Protein AF-A0AAW9EBY9-F1 (afdb_monomer)

Nearest PDB structures (foldseek):
  1kf6-assembly1_B  TM=1.009E+00  e=3.569E-10  Escherichia coli
  2b76-assembly2_N  TM=9.720E-01  e=1.190E-09  Escherichia coli
  8gs8-assembly1_B  TM=9.351E-01  e=1.194E-03  Homo sapiens
  2fbw-assembly2_O  TM=9.373E-01  e=1.502E-03  Gallus gallus
  2bs2-assembly1_B  TM=9.115E-01  e=4.464E-03  Wolinella succinogenes

Mean predicted aligned error: 1.79 Å

Sequence (79 aa):
QTPAQMAKYHQFSGCINCGLCYAACPQFGLNPEFIGPAAITLAHRYNEDSRDHGKKERMAQLNSQNGVWTCTFVGYCSE

Solvent-accessible surface area (backbone atoms only — not comparable to full-atom values): 4726 Å² total; per-residue (Å²): 137,52,73,76,47,46,62,69,19,51,78,49,63,70,71,80,80,80,55,60,35,50,78,48,28,65,55,36,73,76,34,77,75,36,63,46,61,66,54,51,40,48,52,48,26,46,60,45,29,86,86,56,84,59,49,75,73,52,44,64,56,45,71,31,74,40,23,59,73,52,61,83,76,83,58,55,54,75,109

InterPro domains:
  IPR004489 Succinate dehydrogenase/fumarate reductase iron-sulphur protein [TIGR00384] (1-79)
  IPR009051 Alpha-helical ferredoxin [G3DSA:1.10.1060.10] (1-79)
  IPR017896 4Fe-4S ferredoxin-type, iron-sulphur binding domain [PF13237] (9-79)
  IPR017896 4Fe-4S ferredoxin-type, iron-sulphur binding domain [PS51379] (6-35)
  IPR017900 4Fe-4S ferredoxin, iron-sulphur binding, conserved site [PS00198] (15-26)

Structure (mmCIF, N/CA/C/O backbone):
data_AF-A0AAW9EBY9-F1
#
_entry.id   AF-A0AAW9EBY9-F1
#
loop_
_atom_site.group_PDB
_atom_site.id
_atom_site.type_symbol
_atom_site.label_atom_id
_atom_site.label_alt_id
_atom_site.label_comp_id
_atom_site.label_asym_id
_atom_site.label_entity_id
_atom_site.label_seq_id
_atom_site.pdbx_PDB_ins_code
_atom_site.Cartn_x
_atom_site.Cartn_y
_atom_site.Cartn_z
_atom_site.occupancy
_atom_site.B_iso_or_equiv
_atom_site.auth_seq_id
_atom_site.auth_comp_id
_atom_site.auth_asym_id
_atom_site.auth_atom_id
_atom_site.pdbx_PDB_model_num
ATOM 1 N N . GLN A 1 1 ? 8.842 -2.179 -21.314 1.00 92.44 1 GLN A N 1
ATOM 2 C CA . GLN A 1 1 ? 8.798 -2.821 -19.983 1.00 92.44 1 GLN A CA 1
ATOM 3 C C . GLN A 1 1 ? 9.110 -4.304 -20.153 1.00 92.44 1 GLN A C 1
ATOM 5 O O . GLN A 1 1 ? 8.517 -4.912 -21.033 1.00 92.44 1 GLN A O 1
ATOM 10 N N . THR A 1 2 ? 10.047 -4.862 -19.382 1.00 98.38 2 THR A N 1
ATOM 11 C CA . THR A 1 2 ? 10.440 -6.286 -19.399 1.00 98.38 2 THR A CA 1
ATOM 12 C C . THR A 1 2 ? 9.649 -7.103 -18.362 1.00 98.38 2 THR A C 1
ATOM 14 O O . THR A 1 2 ? 9.099 -6.511 -17.428 1.00 98.38 2 THR A O 1
ATOM 17 N N . PRO A 1 3 ? 9.627 -8.450 -18.446 1.00 98.50 3 PRO A N 1
ATOM 18 C CA . PRO A 1 3 ? 9.010 -9.291 -17.414 1.00 98.50 3 PRO A CA 1
ATOM 19 C C . PRO A 1 3 ? 9.570 -9.031 -16.007 1.00 98.50 3 PRO A C 1
ATOM 21 O O . PRO A 1 3 ? 8.812 -8.880 -15.055 1.00 98.50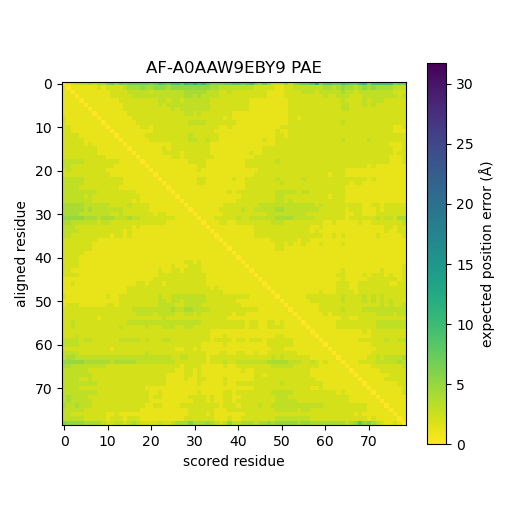 3 PRO A O 1
ATOM 24 N N . ALA A 1 4 ? 10.892 -8.868 -15.884 1.00 98.50 4 ALA A N 1
ATOM 25 C CA . ALA A 1 4 ? 11.542 -8.546 -14.612 1.00 98.50 4 ALA A CA 1
ATOM 26 C C . ALA A 1 4 ? 11.143 -7.160 -14.067 1.00 98.50 4 ALA A C 1
ATOM 28 O O . ALA A 1 4 ? 11.040 -6.979 -12.857 1.00 98.50 4 ALA A O 1
ATOM 29 N N . GLN A 1 5 ? 10.889 -6.179 -14.942 1.00 98.62 5 GLN A N 1
ATOM 30 C CA . GLN A 1 5 ? 10.373 -4.869 -14.528 1.00 98.62 5 GLN A CA 1
ATOM 31 C C . GLN A 1 5 ? 8.922 -4.954 -14.034 1.00 98.62 5 GLN A C 1
ATOM 33 O O . GLN A 1 5 ? 8.576 -4.272 -13.076 1.00 98.62 5 GLN A O 1
ATOM 38 N N . MET A 1 6 ? 8.082 -5.787 -14.658 1.00 98.62 6 MET A N 1
ATOM 39 C CA . MET A 1 6 ? 6.692 -5.990 -14.229 1.00 98.62 6 MET A CA 1
ATOM 40 C C . MET A 1 6 ? 6.599 -6.753 -12.901 1.00 98.62 6 MET A C 1
ATOM 42 O O . MET A 1 6 ? 5.785 -6.402 -12.048 1.00 98.62 6 MET A O 1
ATOM 46 N N . ALA A 1 7 ? 7.460 -7.756 -12.700 1.00 98.56 7 ALA A N 1
ATOM 47 C CA . ALA A 1 7 ? 7.475 -8.586 -11.495 1.00 98.56 7 ALA A CA 1
ATOM 48 C C . ALA A 1 7 ? 7.582 -7.771 -10.192 1.00 98.56 7 ALA A C 1
ATOM 50 O O . ALA A 1 7 ? 7.036 -8.187 -9.176 1.00 98.56 7 ALA A O 1
ATOM 51 N N . LYS A 1 8 ? 8.210 -6.586 -10.231 1.00 98.62 8 LYS A N 1
ATOM 52 C CA . LYS A 1 8 ? 8.353 -5.687 -9.074 1.00 98.62 8 LYS A CA 1
ATOM 53 C C . LYS A 1 8 ? 7.031 -5.216 -8.467 1.00 98.62 8 LYS A C 1
ATOM 55 O O . LYS A 1 8 ? 6.977 -4.977 -7.268 1.00 98.62 8 LYS A O 1
ATOM 60 N N . TYR A 1 9 ? 5.981 -5.064 -9.274 1.00 98.75 9 TYR A N 1
ATOM 61 C CA . TYR A 1 9 ? 4.696 -4.529 -8.810 1.00 98.75 9 TYR A CA 1
ATOM 62 C C . TYR A 1 9 ? 3.500 -5.431 -9.116 1.00 98.75 9 TYR A C 1
ATOM 64 O O . TYR A 1 9 ? 2.390 -5.134 -8.674 1.00 98.75 9 TYR A O 1
ATOM 72 N N . HIS A 1 10 ? 3.698 -6.509 -9.883 1.00 98.75 10 HIS A N 1
ATOM 73 C CA . HIS A 1 10 ? 2.620 -7.343 -10.413 1.00 98.75 10 HIS A CA 1
ATOM 74 C C . HIS A 1 10 ? 1.649 -7.816 -9.323 1.00 98.75 10 HIS A C 1
ATOM 76 O O . HIS A 1 10 ? 0.445 -7.597 -9.446 1.00 98.75 10 HIS A O 1
ATOM 82 N N . GLN A 1 11 ? 2.163 -8.370 -8.221 1.00 98.75 11 GLN A N 1
ATOM 83 C CA . GLN A 1 11 ? 1.339 -8.821 -7.093 1.00 98.75 11 GLN A CA 1
ATOM 84 C C . GLN A 1 11 ? 0.478 -7.683 -6.519 1.00 98.75 11 GLN A C 1
ATOM 86 O O . GLN A 1 11 ? -0.712 -7.859 -6.273 1.00 98.75 11 GLN A O 1
ATOM 91 N N . PHE A 1 12 ? 1.055 -6.490 -6.375 1.00 98.69 12 PHE A N 1
ATOM 92 C CA . PHE A 1 12 ? 0.386 -5.312 -5.816 1.00 98.69 12 PHE A CA 1
ATOM 93 C C . PHE A 1 12 ? -0.632 -4.668 -6.770 1.00 98.69 12 PHE A C 1
ATOM 95 O O . PHE A 1 12 ? -1.386 -3.786 -6.364 1.00 98.69 12 PHE A O 1
ATOM 102 N N . SER A 1 13 ? -0.677 -5.097 -8.035 1.00 98.62 13 SER A N 1
ATOM 103 C CA . SER A 1 13 ? -1.660 -4.627 -9.019 1.00 98.62 13 SER A CA 1
ATOM 104 C C . SER A 1 13 ? -2.985 -5.391 -8.999 1.00 98.62 13 SER A C 1
ATOM 106 O O . SER A 1 13 ? -3.949 -4.924 -9.597 1.00 98.62 13 SER A O 1
ATOM 108 N N . GLY A 1 14 ? -3.054 -6.524 -8.291 1.00 98.69 14 GLY A N 1
ATOM 109 C CA . GLY A 1 14 ? -4.238 -7.388 -8.228 1.00 98.69 14 GLY A CA 1
ATOM 110 C C . GLY A 1 14 ? -5.302 -6.969 -7.209 1.00 98.69 14 GLY A C 1
ATOM 111 O O . GLY A 1 14 ? -6.233 -7.731 -6.964 1.00 98.69 14 GLY A O 1
ATOM 112 N N . CYS A 1 15 ? -5.173 -5.796 -6.579 1.00 98.69 15 CYS A N 1
ATOM 113 C CA . CYS A 1 15 ? -6.181 -5.300 -5.645 1.00 98.69 15 CYS A CA 1
ATOM 114 C C . CYS A 1 15 ? -7.513 -5.057 -6.373 1.00 98.69 15 CYS A C 1
ATOM 116 O O . CYS A 1 15 ? -7.564 -4.316 -7.352 1.00 98.69 15 CYS A O 1
ATOM 118 N N . ILE A 1 16 ? -8.596 -5.649 -5.864 1.00 98.75 16 ILE A N 1
ATOM 119 C CA . ILE A 1 16 ? -9.960 -5.496 -6.405 1.00 98.75 16 ILE A CA 1
ATOM 120 C C . ILE A 1 16 ? -10.800 -4.464 -5.637 1.00 98.75 16 ILE A C 1
ATOM 122 O O . ILE A 1 16 ? -12.015 -4.407 -5.799 1.00 98.75 16 ILE A O 1
ATOM 126 N N . ASN A 1 17 ? -10.169 -3.679 -4.761 1.00 98.62 17 ASN A N 1
ATOM 127 C CA . ASN A 1 17 ? -10.803 -2.644 -3.940 1.00 98.62 17 ASN A CA 1
ATOM 128 C C . ASN A 1 17 ? -11.966 -3.143 -3.054 1.00 98.62 17 ASN A C 1
ATOM 130 O O . ASN A 1 17 ? -12.903 -2.400 -2.784 1.00 98.62 17 ASN A O 1
ATOM 134 N N . CYS A 1 18 ? -11.904 -4.383 -2.558 1.00 98.75 18 CYS A N 1
ATOM 135 C CA . CYS A 1 18 ? -12.963 -4.953 -1.714 1.00 98.75 18 CYS A CA 1
ATOM 136 C C . CYS A 1 18 ? -13.065 -4.325 -0.312 1.00 98.75 18 CYS A C 1
ATOM 138 O O . CYS A 1 18 ? -14.072 -4.498 0.364 1.00 98.75 18 CYS A O 1
ATOM 140 N N . GLY A 1 19 ? -12.020 -3.636 0.157 1.00 98.50 19 GLY A N 1
ATOM 141 C CA . GLY A 1 19 ? -12.010 -2.955 1.454 1.00 98.50 19 GLY A CA 1
ATOM 142 C C . GLY A 1 19 ? -11.773 -3.849 2.680 1.00 98.50 19 GLY A C 1
ATOM 143 O O . GLY A 1 19 ? -11.605 -3.319 3.774 1.00 98.50 19 GLY A O 1
ATOM 144 N N . LEU A 1 20 ? -11.679 -5.176 2.534 1.00 98.81 20 LEU A N 1
ATOM 145 C CA . LEU A 1 20 ? -11.494 -6.101 3.668 1.00 98.81 20 LEU A CA 1
ATOM 146 C C . LEU A 1 20 ? -10.251 -5.782 4.509 1.00 98.81 20 LEU A C 1
ATOM 148 O O . LEU A 1 20 ? -10.291 -5.838 5.733 1.00 98.81 20 LEU A O 1
ATOM 152 N N . CYS A 1 21 ? -9.171 -5.345 3.864 1.00 98.81 21 CYS A N 1
ATOM 153 C CA . CYS A 1 21 ? -7.946 -4.924 4.536 1.00 98.81 21 CYS A CA 1
ATOM 154 C C . CYS A 1 21 ? -8.139 -3.719 5.479 1.00 98.81 21 CYS A C 1
ATOM 156 O O . CYS A 1 21 ? -7.398 -3.590 6.450 1.00 98.81 21 CYS A O 1
ATOM 158 N N . TYR A 1 22 ? -9.119 -2.843 5.217 1.00 98.69 22 TYR A N 1
ATOM 159 C CA . TYR A 1 22 ? -9.469 -1.738 6.117 1.00 98.69 22 TYR A CA 1
ATOM 160 C C . TYR A 1 22 ? -10.210 -2.251 7.350 1.00 98.69 22 TYR A C 1
ATOM 162 O O . TYR A 1 22 ? -9.863 -1.869 8.461 1.00 98.69 22 TYR A O 1
ATOM 170 N N . ALA A 1 23 ? -11.173 -3.159 7.159 1.00 98.62 23 ALA A N 1
ATOM 171 C CA . ALA A 1 23 ? -11.892 -3.800 8.261 1.00 98.62 23 ALA A CA 1
ATOM 172 C C . ALA A 1 23 ? -10.962 -4.651 9.148 1.00 98.62 23 ALA A C 1
ATOM 174 O O . ALA A 1 23 ? -11.157 -4.731 10.356 1.00 98.62 23 ALA A O 1
ATOM 175 N N . ALA A 1 24 ? -9.934 -5.257 8.551 1.00 98.69 24 ALA A N 1
ATOM 176 C CA . ALA A 1 24 ? -8.927 -6.058 9.239 1.00 98.69 24 ALA A CA 1
ATOM 177 C C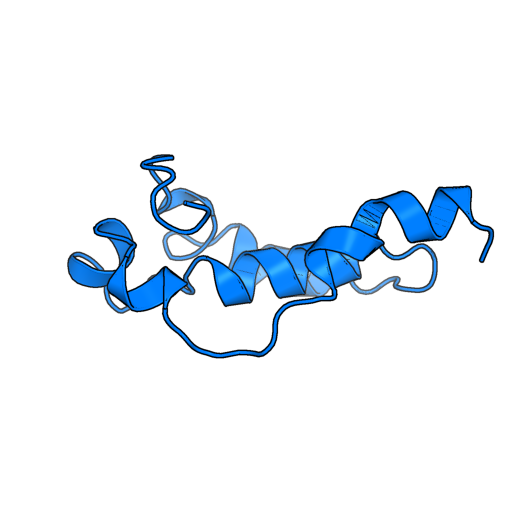 . ALA A 1 24 ? -7.897 -5.223 10.029 1.00 98.69 24 ALA A C 1
ATOM 179 O O . ALA A 1 24 ? -7.329 -5.700 11.010 1.00 98.69 24 ALA A O 1
ATOM 180 N N . CYS A 1 25 ? -7.596 -3.991 9.608 1.00 98.81 25 CYS A N 1
ATOM 181 C CA . CYS A 1 25 ? -6.496 -3.219 10.181 1.00 98.81 25 CYS A CA 1
ATOM 182 C C . CYS A 1 25 ? -6.919 -2.471 11.462 1.00 98.81 25 CYS A C 1
ATOM 184 O O . CYS A 1 25 ? -7.672 -1.498 11.372 1.00 98.81 25 CYS A O 1
ATOM 186 N N . PRO A 1 26 ? -6.372 -2.801 12.651 1.00 98.62 26 PRO A N 1
ATOM 187 C CA . PRO A 1 26 ? -6.740 -2.093 13.877 1.00 98.62 26 PRO A CA 1
ATOM 188 C C . PRO A 1 26 ? -6.266 -0.634 13.880 1.00 98.62 26 PRO A C 1
ATOM 190 O O . PRO A 1 26 ? -6.923 0.213 14.472 1.00 98.62 26 PRO A O 1
ATOM 193 N N . GLN A 1 27 ? -5.170 -0.309 13.183 1.00 98.69 27 GLN A N 1
ATOM 194 C CA . GLN A 1 27 ? -4.687 1.073 13.079 1.00 98.69 27 GLN A CA 1
ATOM 195 C C . GLN A 1 27 ? -5.663 1.966 12.308 1.00 98.69 27 GLN A C 1
ATOM 197 O O . GLN A 1 27 ? -5.834 3.127 12.661 1.00 98.69 27 GLN A O 1
ATOM 202 N N . PHE A 1 28 ? -6.355 1.413 11.308 1.00 98.50 28 PHE A N 1
ATOM 203 C CA . PHE A 1 28 ? -7.424 2.129 10.615 1.00 98.50 28 PHE A CA 1
ATOM 204 C C . PHE A 1 28 ? -8.657 2.311 11.511 1.00 98.50 28 PHE A C 1
ATOM 206 O O . PHE A 1 28 ? -9.260 3.379 11.519 1.00 98.50 28 PHE A O 1
ATOM 213 N N . GLY A 1 29 ? -8.994 1.303 12.325 1.00 97.88 29 GLY A N 1
ATOM 214 C CA . GLY A 1 29 ? -10.065 1.417 13.320 1.00 97.88 29 GLY A CA 1
ATOM 215 C C . GLY A 1 29 ? -9.793 2.466 14.409 1.00 97.88 29 GLY A C 1
ATOM 216 O O . GLY A 1 29 ? -10.726 3.119 14.868 1.00 97.88 29 GLY A O 1
ATOM 217 N N . LEU A 1 30 ? -8.528 2.648 14.808 1.00 98.31 30 LEU A N 1
ATOM 218 C CA . LEU A 1 30 ? -8.111 3.641 15.810 1.00 98.31 30 LEU A CA 1
ATOM 219 C C . LEU A 1 30 ? -7.931 5.050 15.232 1.00 98.31 30 LEU A C 1
ATOM 221 O O . LEU A 1 30 ? -8.174 6.032 15.932 1.00 98.31 30 LEU A O 1
ATOM 225 N N . ASN A 1 31 ? -7.495 5.157 13.977 1.00 98.25 31 ASN A N 1
ATOM 226 C CA . ASN A 1 31 ? -7.279 6.422 13.285 1.00 98.25 31 ASN A CA 1
ATOM 227 C C . ASN A 1 31 ? -7.943 6.389 11.895 1.00 98.25 31 ASN A C 1
ATOM 229 O O . ASN A 1 31 ? -7.299 5.968 10.932 1.00 98.25 31 ASN A O 1
ATOM 233 N N . PRO A 1 32 ? -9.193 6.874 11.758 1.00 96.75 32 PRO A N 1
ATOM 234 C CA . PRO A 1 32 ? -9.896 6.914 10.473 1.00 96.75 32 PRO A CA 1
ATOM 235 C C . PRO A 1 32 ? -9.236 7.803 9.408 1.00 96.75 32 PRO A C 1
ATOM 237 O O . PRO A 1 32 ? -9.544 7.657 8.228 1.00 96.75 32 PRO A O 1
ATOM 240 N N . GLU A 1 33 ? -8.323 8.702 9.796 1.00 98.25 33 GLU A N 1
ATOM 241 C CA . GLU A 1 33 ? -7.563 9.527 8.849 1.00 98.25 33 GLU A CA 1
ATOM 242 C C . GLU A 1 33 ? -6.405 8.757 8.195 1.00 98.25 33 GLU A C 1
ATOM 244 O O . GLU A 1 33 ? -5.856 9.214 7.192 1.00 98.25 33 GLU A O 1
ATOM 249 N N . PHE A 1 34 ? -6.018 7.591 8.733 1.00 98.75 34 PHE A N 1
ATOM 250 C CA . PHE A 1 34 ? -5.024 6.716 8.115 1.00 98.75 34 PHE A CA 1
ATOM 251 C C . PHE A 1 34 ? -5.466 6.324 6.701 1.00 98.75 34 PHE A C 1
ATOM 253 O O . PHE A 1 34 ? -6.507 5.697 6.519 1.00 98.75 34 PHE A O 1
ATOM 260 N N . ILE A 1 35 ? -4.637 6.601 5.690 1.00 98.62 35 ILE A N 1
ATOM 261 C CA . ILE A 1 35 ? -4.984 6.316 4.284 1.00 98.62 35 ILE A CA 1
ATOM 262 C C . ILE A 1 35 ? -5.221 4.819 4.013 1.00 98.62 35 ILE A C 1
ATOM 264 O O . ILE A 1 35 ? -5.923 4.448 3.067 1.00 98.62 35 ILE A O 1
ATOM 268 N N . GLY A 1 36 ? -4.662 3.953 4.860 1.00 98.69 36 GLY 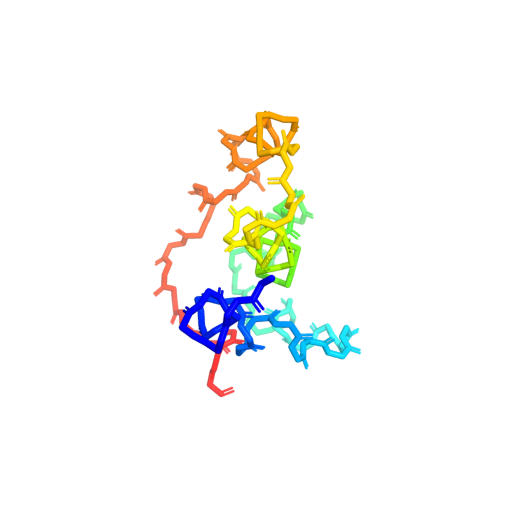A N 1
ATOM 269 C CA . GLY A 1 36 ? -4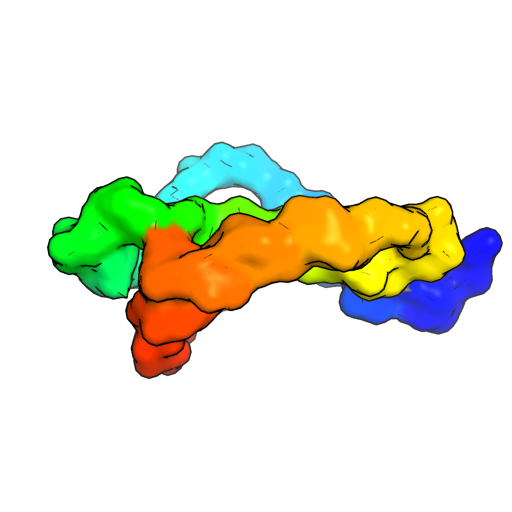.966 2.533 4.896 1.00 98.69 36 GLY A CA 1
ATOM 270 C C . GLY A 1 36 ? -4.127 1.653 3.965 1.00 98.69 36 GLY A C 1
ATOM 271 O O . GLY A 1 36 ? -3.410 2.137 3.081 1.00 98.69 36 GLY A O 1
ATOM 272 N N . PRO A 1 37 ? -4.215 0.325 4.159 1.00 98.81 37 PRO A N 1
ATOM 273 C CA . PRO A 1 37 ? -3.365 -0.642 3.470 1.00 98.81 37 PRO A CA 1
ATOM 274 C C . PRO A 1 37 ? -3.553 -0.631 1.948 1.00 98.81 37 PRO A C 1
ATOM 276 O O . PRO A 1 37 ? -2.563 -0.544 1.226 1.00 98.81 37 PRO A O 1
ATOM 279 N N . ALA A 1 38 ? -4.792 -0.643 1.435 1.00 98.81 38 ALA A N 1
ATOM 280 C CA . ALA A 1 38 ? -5.005 -0.711 -0.015 1.00 98.81 38 ALA A CA 1
ATOM 281 C C . ALA A 1 38 ? -4.490 0.537 -0.747 1.00 98.81 38 ALA A C 1
ATOM 283 O O . ALA A 1 38 ? -3.888 0.411 -1.814 1.00 98.81 38 ALA A O 1
ATOM 284 N N . ALA A 1 39 ? -4.692 1.731 -0.177 1.00 98.75 39 ALA A N 1
ATOM 285 C CA . ALA A 1 39 ? -4.197 2.976 -0.762 1.00 98.75 39 ALA A CA 1
ATOM 286 C C . ALA A 1 39 ? -2.662 2.989 -0.840 1.00 98.75 39 ALA A C 1
ATOM 288 O O . ALA A 1 39 ? -2.098 3.343 -1.879 1.00 98.75 39 ALA A O 1
ATOM 289 N N . ILE A 1 40 ? -1.983 2.539 0.222 1.00 98.88 40 ILE A N 1
ATOM 290 C CA . ILE A 1 40 ? -0.519 2.419 0.249 1.00 98.88 40 ILE A CA 1
ATOM 291 C C . ILE A 1 40 ? -0.037 1.397 -0.785 1.00 98.88 40 ILE A C 1
ATOM 293 O O . ILE A 1 40 ? 0.878 1.703 -1.551 1.00 98.88 40 ILE A O 1
ATOM 297 N N . THR A 1 41 ? -0.666 0.220 -0.864 1.00 98.88 41 THR A N 1
ATOM 298 C CA . THR A 1 41 ? -0.328 -0.812 -1.858 1.00 98.88 41 THR A CA 1
ATOM 299 C C . THR A 1 41 ? -0.493 -0.293 -3.284 1.00 98.88 41 THR A C 1
ATOM 301 O O . THR A 1 41 ? 0.394 -0.492 -4.115 1.00 98.88 41 THR A O 1
ATOM 304 N N . LEU A 1 42 ? -1.579 0.427 -3.574 1.00 98.88 42 LEU A N 1
ATOM 305 C CA . LEU A 1 42 ? -1.821 0.980 -4.904 1.00 98.88 42 LEU A CA 1
ATOM 306 C C . LEU A 1 42 ? -0.814 2.086 -5.256 1.00 98.88 42 LEU A C 1
ATOM 308 O O . LEU A 1 42 ? -0.308 2.123 -6.378 1.00 98.88 42 LEU A O 1
ATOM 312 N N . ALA A 1 43 ? -0.454 2.951 -4.303 1.00 98.88 43 ALA A N 1
ATOM 313 C CA . ALA A 1 43 ? 0.606 3.941 -4.498 1.00 98.88 43 ALA A CA 1
ATOM 314 C C . ALA A 1 43 ? 1.970 3.270 -4.741 1.00 98.88 43 ALA A C 1
ATOM 316 O O . ALA A 1 43 ? 2.700 3.659 -5.657 1.00 98.88 43 ALA A O 1
ATOM 317 N N . HIS A 1 44 ? 2.293 2.228 -3.970 1.00 98.88 44 HIS A N 1
ATOM 318 C CA . HIS A 1 44 ? 3.517 1.446 -4.134 1.00 98.88 44 HIS A CA 1
ATOM 319 C C . HIS A 1 44 ? 3.572 0.754 -5.503 1.00 98.88 44 HIS A C 1
ATOM 321 O O . HIS A 1 44 ? 4.591 0.834 -6.188 1.00 98.88 44 HIS A O 1
ATOM 327 N N . ARG A 1 4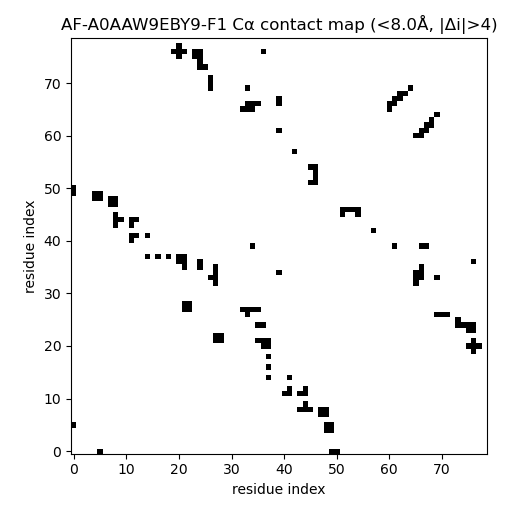5 ? 2.448 0.191 -5.966 1.00 98.88 45 ARG A N 1
ATOM 328 C CA . ARG A 1 45 ? 2.320 -0.412 -7.300 1.00 98.88 45 ARG A CA 1
ATOM 329 C C . ARG A 1 45 ? 2.716 0.543 -8.423 1.00 98.88 45 ARG A C 1
ATOM 331 O O . ARG A 1 45 ? 3.268 0.094 -9.424 1.00 98.88 45 ARG A O 1
ATOM 338 N N . TYR A 1 46 ? 2.393 1.831 -8.309 1.00 98.88 46 TYR A N 1
ATOM 339 C CA . TYR A 1 46 ? 2.820 2.822 -9.300 1.00 98.88 46 TYR A CA 1
ATOM 340 C C . TYR A 1 46 ? 4.272 3.246 -9.094 1.00 98.88 46 TYR A C 1
ATOM 342 O O . TYR A 1 46 ? 4.997 3.374 -10.070 1.00 98.88 46 TYR A O 1
ATOM 350 N N . ASN A 1 47 ? 4.720 3.406 -7.848 1.00 98.81 47 ASN A N 1
ATOM 351 C CA . ASN A 1 47 ? 6.103 3.785 -7.551 1.00 98.81 47 ASN A CA 1
ATOM 352 C C . ASN A 1 47 ? 7.140 2.762 -8.049 1.00 98.81 47 ASN A C 1
ATOM 354 O O . ASN A 1 47 ? 8.264 3.155 -8.356 1.00 98.81 47 ASN A O 1
ATOM 358 N N . GLU A 1 48 ? 6.775 1.480 -8.112 1.00 98.81 48 GLU A N 1
ATOM 359 C CA . GLU A 1 48 ? 7.626 0.394 -8.618 1.00 98.81 48 GLU A CA 1
ATOM 360 C C . GLU A 1 48 ? 7.433 0.106 -10.121 1.00 98.81 48 GLU A C 1
ATOM 362 O O . GLU A 1 48 ? 8.150 -0.713 -10.704 1.00 98.81 48 GLU A O 1
ATOM 367 N N . ASP A 1 49 ? 6.485 0.775 -10.786 1.00 98.88 49 ASP A N 1
ATOM 368 C CA . ASP A 1 49 ? 6.278 0.620 -12.224 1.00 98.88 49 ASP A CA 1
ATOM 369 C C . ASP A 1 49 ? 7.322 1.416 -13.006 1.00 98.88 49 ASP A C 1
ATOM 371 O O . ASP A 1 49 ? 7.336 2.642 -12.978 1.00 98.88 49 ASP A O 1
ATOM 375 N N . SER A 1 50 ? 8.152 0.728 -13.794 1.00 98.56 50 SER A N 1
ATOM 376 C CA . SER A 1 50 ? 9.212 1.345 -14.609 1.00 98.56 50 SER A CA 1
ATOM 377 C C . SER A 1 50 ? 8.729 2.393 -15.625 1.00 98.56 50 SER A C 1
ATOM 379 O O . SER A 1 50 ? 9.552 3.014 -16.291 1.00 98.56 50 SER A O 1
ATOM 381 N N . ARG A 1 51 ? 7.416 2.500 -15.850 1.00 98.69 51 ARG A N 1
ATOM 382 C CA . ARG A 1 51 ? 6.794 3.475 -16.758 1.00 98.69 51 ARG A CA 1
ATOM 383 C C . ARG A 1 51 ? 6.407 4.774 -16.048 1.00 98.69 51 ARG A C 1
ATOM 385 O O . ARG A 1 51 ? 6.224 5.792 -16.713 1.00 98.69 51 ARG A O 1
ATOM 392 N N . ASP A 1 52 ? 6.236 4.727 -14.729 1.00 98.75 52 ASP A N 1
ATOM 393 C CA . ASP A 1 52 ? 5.787 5.854 -13.922 1.00 98.75 52 ASP A CA 1
ATOM 394 C C . ASP A 1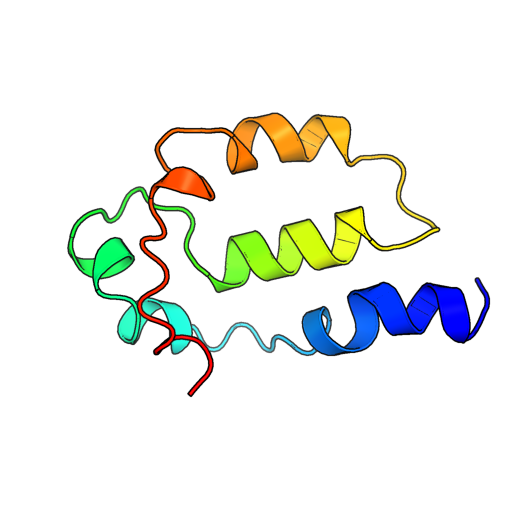 52 ? 6.971 6.722 -13.481 1.00 98.75 52 ASP A C 1
ATOM 396 O O . ASP A 1 52 ? 8.018 6.229 -13.069 1.00 98.75 52 ASP A O 1
ATOM 400 N N . HIS A 1 53 ? 6.782 8.039 -13.553 1.00 98.50 53 HIS A N 1
ATOM 401 C CA . HIS A 1 53 ? 7.773 9.035 -13.134 1.00 98.50 53 HIS A CA 1
ATOM 402 C C . HIS A 1 53 ? 7.204 9.997 -12.072 1.00 98.50 53 HIS A C 1
ATOM 404 O O . HIS A 1 53 ? 7.805 11.027 -11.774 1.00 98.50 53 HIS A O 1
ATOM 410 N N . GLY A 1 54 ? 6.050 9.663 -11.484 1.00 98.62 54 GLY A N 1
ATOM 411 C CA . GLY A 1 54 ? 5.288 10.490 -10.544 1.00 98.62 54 GLY A CA 1
ATOM 412 C C . GLY A 1 54 ? 5.540 10.165 -9.071 1.00 98.62 54 GLY A C 1
ATOM 413 O O . GLY A 1 54 ? 4.787 10.610 -8.207 1.00 98.62 54 GLY A O 1
ATOM 414 N N . LYS A 1 55 ? 6.582 9.383 -8.750 1.00 98.75 55 LYS A N 1
ATOM 415 C CA . LYS A 1 55 ? 6.884 8.954 -7.371 1.00 98.75 55 LYS A CA 1
ATOM 416 C C . LYS A 1 55 ? 6.920 10.123 -6.385 1.00 98.75 55 LYS A C 1
ATOM 418 O O . LYS A 1 55 ? 6.332 10.025 -5.313 1.00 98.75 55 LYS A O 1
ATOM 423 N N . LYS A 1 56 ? 7.574 11.230 -6.758 1.00 98.50 56 LYS A N 1
ATOM 424 C CA . LYS A 1 56 ? 7.726 12.423 -5.906 1.00 98.50 56 LYS A CA 1
ATOM 425 C C . LYS A 1 56 ? 6.377 12.994 -5.461 1.00 98.50 56 LYS A C 1
ATOM 427 O O . LYS A 1 56 ? 6.233 13.323 -4.289 1.00 98.50 56 LYS A O 1
ATOM 432 N N . GLU A 1 57 ? 5.386 12.994 -6.349 1.00 98.38 57 GLU A N 1
ATOM 433 C CA . GLU A 1 57 ? 4.044 13.515 -6.068 1.00 98.38 57 GLU A CA 1
ATOM 434 C C . GLU A 1 57 ? 3.294 12.663 -5.035 1.00 98.38 57 GLU A C 1
ATOM 436 O O . GLU A 1 57 ? 2.550 13.177 -4.203 1.00 98.38 57 GLU A O 1
ATOM 441 N N . ARG A 1 58 ? 3.526 11.343 -5.030 1.00 98.69 58 ARG A N 1
ATOM 442 C CA . ARG A 1 58 ? 2.883 10.420 -4.076 1.00 98.69 58 ARG A CA 1
ATOM 443 C C . ARG A 1 58 ? 3.527 10.454 -2.693 1.00 98.69 58 ARG A C 1
ATOM 445 O O . ARG A 1 58 ? 2.858 10.166 -1.700 1.00 98.69 58 ARG A O 1
ATOM 452 N N . MET A 1 59 ? 4.814 10.802 -2.611 1.00 98.56 59 MET A N 1
ATOM 453 C CA . MET A 1 59 ? 5.558 10.755 -1.350 1.00 98.56 59 MET A CA 1
ATOM 454 C C . MET A 1 59 ? 5.001 1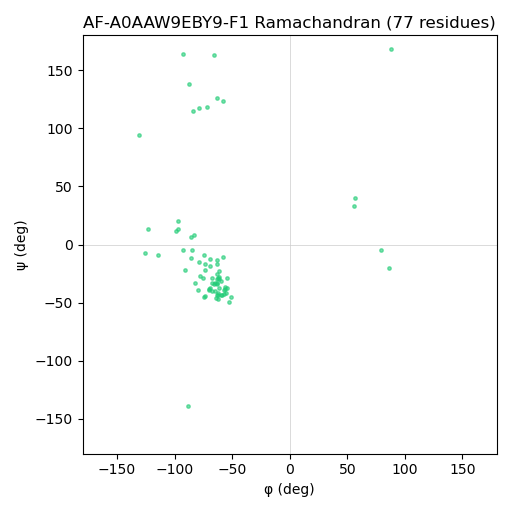1.704 -0.287 1.00 98.56 59 MET A C 1
ATOM 456 O O . MET A 1 59 ? 5.109 11.381 0.889 1.00 98.56 59 MET A O 1
ATOM 460 N N . ALA A 1 60 ? 4.377 12.825 -0.666 1.00 98.25 60 ALA A N 1
ATOM 461 C CA . ALA A 1 60 ? 3.771 13.748 0.297 1.00 98.25 60 ALA A CA 1
ATOM 462 C C . ALA A 1 60 ? 2.696 13.062 1.162 1.00 98.25 60 ALA A C 1
ATOM 464 O O . ALA A 1 60 ? 2.687 13.220 2.380 1.00 98.25 60 ALA A O 1
ATOM 465 N N . GLN A 1 61 ? 1.841 12.241 0.546 1.00 98.50 61 GLN A N 1
ATOM 466 C CA . GLN A 1 61 ? 0.804 11.487 1.256 1.00 98.50 61 GLN A CA 1
ATOM 467 C C . GLN A 1 61 ? 1.397 10.307 2.029 1.00 98.50 61 GLN A C 1
ATOM 469 O O . GLN A 1 61 ? 1.094 10.121 3.208 1.00 98.50 61 GLN A O 1
ATOM 474 N N . LEU A 1 62 ? 2.294 9.545 1.392 1.00 98.69 62 LEU A N 1
ATOM 475 C CA . LEU A 1 62 ? 2.930 8.379 2.012 1.00 98.69 62 LEU A CA 1
ATOM 476 C C . LEU A 1 62 ? 3.757 8.749 3.249 1.00 98.69 62 LEU A C 1
ATOM 478 O O . LEU A 1 62 ? 3.737 8.001 4.220 1.00 98.69 62 LEU A O 1
ATOM 482 N N . ASN A 1 63 ? 4.440 9.896 3.233 1.00 98.56 63 ASN A N 1
ATOM 483 C CA . ASN A 1 63 ? 5.273 10.366 4.342 1.00 98.56 63 ASN A CA 1
ATOM 484 C C . ASN A 1 63 ? 4.491 11.125 5.423 1.00 98.56 63 ASN A C 1
ATOM 486 O O . ASN A 1 63 ? 5.089 11.513 6.425 1.00 98.56 63 ASN A O 1
ATOM 490 N N . SER A 1 64 ? 3.193 11.375 5.231 1.00 98.06 64 SER A N 1
ATOM 491 C CA . SER A 1 64 ? 2.373 12.042 6.243 1.00 98.06 64 SER A CA 1
ATOM 492 C C . SER A 1 64 ? 2.230 11.177 7.503 1.00 98.06 64 SER A C 1
ATOM 494 O O . SER A 1 64 ? 2.450 9.963 7.466 1.00 98.06 64 SER A O 1
ATOM 496 N N . GLN A 1 65 ? 1.815 11.782 8.621 1.00 96.12 65 GLN A N 1
ATOM 497 C CA . GLN A 1 65 ? 1.519 11.040 9.854 1.00 96.12 65 GLN A CA 1
ATOM 498 C C . GLN A 1 65 ? 0.463 9.951 9.610 1.00 96.12 65 GLN A C 1
ATOM 500 O O . GLN A 1 65 ? 0.593 8.836 10.106 1.00 96.12 65 GLN A O 1
ATOM 505 N N . ASN A 1 66 ? -0.525 10.263 8.769 1.00 98.31 66 ASN A N 1
ATOM 506 C CA . ASN A 1 66 ? -1.601 9.373 8.344 1.00 98.31 66 ASN A CA 1
ATOM 507 C C . ASN A 1 66 ? -1.224 8.494 7.135 1.00 98.31 66 ASN A C 1
ATOM 509 O O . ASN A 1 66 ? -2.076 7.810 6.571 1.00 98.31 66 ASN A O 1
ATOM 513 N N . GLY A 1 67 ? 0.041 8.532 6.713 1.00 98.31 67 GLY A N 1
ATOM 514 C CA . GLY A 1 67 ? 0.606 7.717 5.648 1.00 98.31 67 GLY A CA 1
ATOM 515 C C . GLY A 1 67 ? 1.126 6.384 6.179 1.00 98.31 67 GLY A C 1
ATOM 516 O O . GLY A 1 67 ? 0.517 5.748 7.039 1.00 98.31 67 GLY A O 1
ATO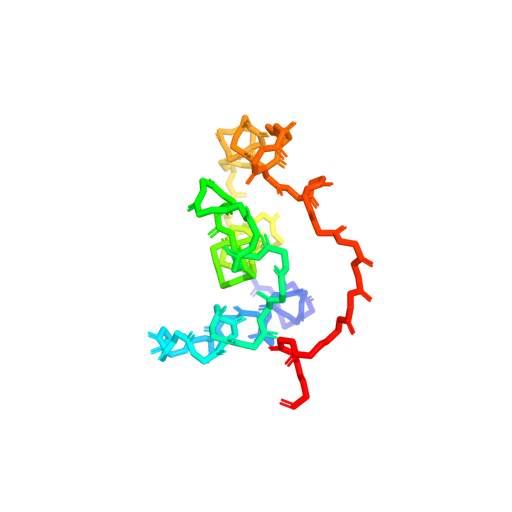M 517 N N . VAL A 1 68 ? 2.286 5.948 5.685 1.00 98.50 68 VAL A N 1
ATOM 518 C CA . VAL A 1 68 ? 2.857 4.635 6.039 1.00 98.50 68 VAL A CA 1
ATOM 519 C C . VAL A 1 68 ? 3.208 4.513 7.525 1.00 98.50 68 VAL A C 1
ATOM 521 O O . VAL A 1 68 ? 3.197 3.409 8.060 1.00 98.50 68 VAL A O 1
ATOM 524 N N . TRP A 1 69 ? 3.470 5.632 8.203 1.00 98.38 69 TRP A N 1
ATOM 525 C CA . TRP A 1 69 ? 3.934 5.667 9.593 1.00 98.38 69 TRP A CA 1
ATOM 526 C C . TRP A 1 69 ? 2.864 5.329 10.633 1.00 98.38 69 TRP A C 1
ATOM 528 O O . TRP A 1 69 ? 3.211 4.989 11.759 1.00 98.38 69 TRP A O 1
ATOM 538 N N . THR A 1 70 ? 1.578 5.370 10.269 1.00 98.38 70 THR A N 1
ATOM 539 C CA . THR A 1 70 ? 0.504 4.865 11.144 1.00 98.38 70 THR A CA 1
ATOM 540 C C . THR A 1 70 ? 0.489 3.327 11.196 1.00 98.38 70 THR A C 1
ATOM 542 O O . THR A 1 70 ? -0.002 2.734 12.155 1.00 98.38 70 THR A O 1
ATOM 545 N N . CYS A 1 71 ? 1.050 2.640 10.195 1.00 98.62 71 CYS A N 1
ATOM 546 C CA . CYS A 1 71 ? 1.103 1.182 10.184 1.00 98.62 71 CYS A CA 1
ATOM 547 C C . CYS A 1 71 ? 2.115 0.653 11.213 1.00 98.62 71 CYS A C 1
ATOM 549 O O . CYS A 1 71 ? 3.318 0.851 11.076 1.00 98.62 71 CYS A O 1
ATOM 551 N N . THR A 1 72 ? 1.637 -0.114 12.195 1.00 98.56 72 THR A N 1
ATOM 552 C CA . THR A 1 72 ? 2.478 -0.806 13.191 1.00 98.56 72 THR A CA 1
ATOM 553 C C . THR A 1 72 ? 2.753 -2.268 12.831 1.00 98.56 72 THR A C 1
ATOM 555 O O . THR A 1 72 ? 3.041 -3.077 13.706 1.00 98.56 72 THR A O 1
ATOM 558 N N . PHE A 1 73 ? 2.600 -2.629 11.554 1.00 98.62 73 PHE A N 1
ATOM 559 C CA . PHE A 1 73 ? 2.888 -3.964 11.022 1.00 98.62 73 PHE A CA 1
ATOM 560 C C . PHE A 1 73 ? 2.129 -5.129 11.701 1.00 98.62 73 PHE A C 1
ATOM 562 O O . PHE A 1 73 ? 2.674 -6.207 11.899 1.00 98.62 73 PHE A O 1
ATOM 569 N N . VAL A 1 74 ? 0.842 -4.937 12.025 1.00 98.75 74 VAL A N 1
ATOM 570 C CA . VAL A 1 74 ? -0.020 -6.009 12.582 1.00 98.75 74 VAL A CA 1
ATOM 571 C C . VAL A 1 74 ? -0.214 -7.180 11.605 1.00 98.75 74 VAL A C 1
ATOM 573 O O . VAL A 1 74 ? -0.406 -8.309 12.033 1.00 98.75 74 VAL A O 1
ATOM 576 N N . GLY A 1 75 ? -0.172 -6.927 10.294 1.00 98.38 75 GLY A N 1
ATOM 577 C CA . GLY A 1 75 ? -0.149 -7.973 9.260 1.00 98.38 75 GLY A CA 1
ATOM 578 C C . GLY A 1 75 ? -1.508 -8.519 8.804 1.00 98.38 75 GLY A C 1
ATOM 579 O O . GLY A 1 75 ? -1.602 -8.985 7.676 1.00 98.38 75 GLY A O 1
ATOM 580 N N . TYR A 1 76 ? -2.582 -8.368 9.588 1.00 98.62 76 TYR A N 1
ATOM 581 C CA . TYR A 1 76 ? -3.895 -8.973 9.282 1.00 98.62 76 TYR A CA 1
ATOM 582 C C . TYR A 1 76 ? -4.566 -8.475 7.986 1.00 98.62 76 TYR A C 1
ATOM 584 O O . TYR A 1 76 ? -5.509 -9.074 7.491 1.00 98.62 76 TYR A O 1
ATOM 592 N N . CYS A 1 77 ? -4.077 -7.386 7.389 1.00 98.56 77 CYS A N 1
ATOM 593 C CA . CYS A 1 77 ? -4.537 -6.934 6.076 1.00 98.56 77 CYS 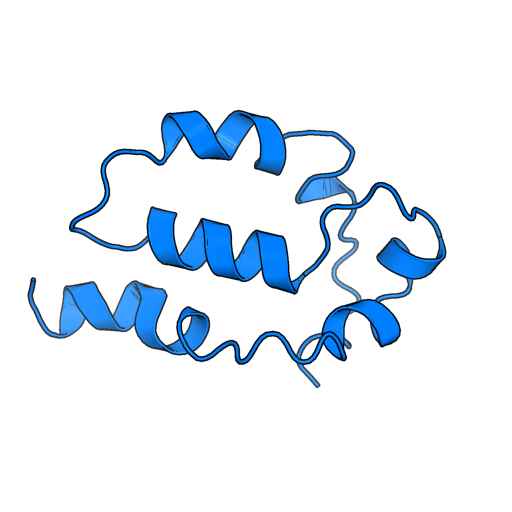A CA 1
ATOM 594 C C . CYS A 1 77 ? -4.121 -7.852 4.910 1.00 98.56 77 CYS A C 1
ATOM 596 O O . CYS A 1 77 ? -4.623 -7.647 3.805 1.00 98.56 77 CYS A O 1
ATOM 598 N N . SER A 1 78 ? -3.197 -8.791 5.143 1.00 98.25 78 SER A N 1
ATOM 599 C CA . SER A 1 78 ? -2.662 -9.726 4.144 1.00 98.25 78 SER A CA 1
ATOM 600 C C . SER A 1 78 ? -3.002 -11.197 4.411 1.00 98.25 78 SER A C 1
ATOM 602 O O . SER A 1 78 ? -2.676 -12.020 3.559 1.00 98.25 78 SER A O 1
ATOM 604 N N . GLU A 1 79 ? -3.572 -11.519 5.578 1.00 97.06 79 GLU A N 1
ATOM 605 C CA . GLU A 1 79 ? -4.007 -12.883 5.934 1.00 97.06 79 GLU A CA 1
ATOM 606 C C . GLU A 1 79 ? -5.189 -13.358 5.074 1.00 97.06 79 GLU A C 1
ATOM 608 O O . GLU A 1 79 ? -6.028 -12.509 4.684 1.00 97.06 79 GLU A O 1
#

Secondary structure (DSSP, 8-state):
--HHHHHTTTGGG------HHHHH-HHHHH-TTS--HHHHHHHHHHHT-TT---HHHHHHHHTSTTTGGG-----TT--

Foldseek 3Di:
DDPVLCVQLVVLVPDPPPCVLCVQAVLCVVPVLQPGDNNLSVLSSQVSRPVHPCNVVCVVQQVDCSHVVSDPPPPRSPD

Radius of gyration: 13.23 Å; Cα contacts (8 Å, |Δi|>4): 83; chains: 1; bounding box: 24×27×36 Å

pLDDT: mean 98.46, std 0.81, range [92.44, 98.88]

Organism: Klebsiella aerogenes (NCBI:txid548)